Protein AF-A0ABD1HDG7-F1 (afdb_monomer_lite)

Organism: Salvia divinorum (NCBI:txid28513)

pLDDT: mean 85.74, std 11.03, range [37.94, 98.12]

Structure (mmCIF, N/CA/C/O backbone):
data_AF-A0ABD1HDG7-F1
#
_entry.id   AF-A0ABD1HDG7-F1
#
loop_
_atom_site.group_PDB
_atom_site.id
_atom_site.type_symbol
_atom_site.label_atom_id
_atom_site.label_alt_id
_atom_site.label_comp_id
_atom_site.label_asym_id
_atom_site.label_entity_id
_atom_site.label_seq_id
_atom_site.pdbx_PDB_ins_code
_atom_site.Cartn_x
_atom_site.Cartn_y
_atom_site.Cartn_z
_atom_site.occupancy
_atom_site.B_iso_or_equiv
_atom_site.auth_seq_id
_atom_site.auth_comp_id
_atom_site.auth_asym_id
_atom_site.auth_atom_id
_atom_site.pdbx_PDB_model_num
ATOM 1 N N . MET A 1 1 ? 0.124 -27.232 21.119 1.00 58.81 1 MET A N 1
ATOM 2 C CA . MET A 1 1 ? 1.259 -26.285 21.100 1.00 58.81 1 MET A CA 1
ATOM 3 C C . MET A 1 1 ? 2.085 -26.497 19.835 1.00 58.81 1 MET A C 1
ATOM 5 O O . MET A 1 1 ? 2.238 -25.552 19.075 1.00 58.81 1 MET A O 1
ATOM 9 N N . ASP A 1 2 ? 2.477 -27.737 19.533 1.00 77.75 2 ASP A N 1
ATOM 10 C CA . ASP A 1 2 ? 3.342 -28.084 18.386 1.00 77.75 2 ASP A CA 1
ATOM 11 C C . ASP A 1 2 ? 2.782 -27.715 17.000 1.00 77.75 2 ASP A C 1
ATOM 13 O O . ASP A 1 2 ? 3.528 -27.333 16.102 1.00 77.75 2 ASP A O 1
ATOM 17 N N . SER A 1 3 ? 1.458 -27.753 16.816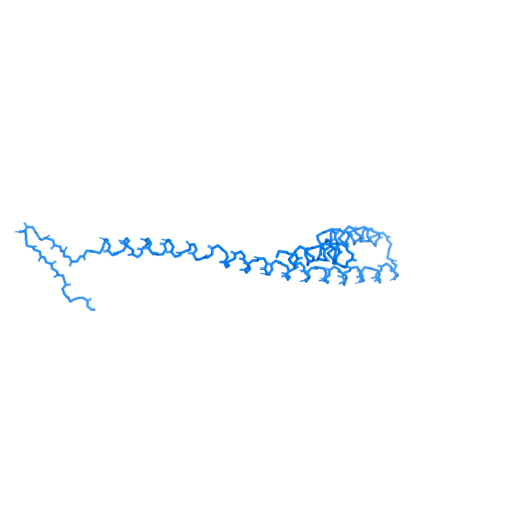 1.00 82.81 3 SER A N 1
ATOM 18 C CA . SER A 1 3 ? 0.815 -27.407 15.539 1.00 82.81 3 SER A CA 1
ATOM 19 C C . SER A 1 3 ? 0.891 -25.915 15.194 1.00 82.81 3 SER A C 1
ATOM 21 O O . SER A 1 3 ? 1.052 -25.565 14.026 1.00 82.81 3 SER A O 1
ATOM 23 N N . ILE A 1 4 ? 0.804 -25.034 16.197 1.00 90.00 4 ILE A N 1
ATOM 24 C CA . ILE A 1 4 ? 0.897 -23.577 16.005 1.00 90.00 4 ILE A CA 1
ATOM 25 C C . ILE A 1 4 ? 2.344 -23.189 15.695 1.00 90.00 4 ILE A C 1
ATOM 27 O O . ILE A 1 4 ? 2.584 -22.383 14.797 1.00 90.00 4 ILE A O 1
ATOM 31 N N . GLN A 1 5 ? 3.304 -23.802 16.389 1.00 91.81 5 GLN A N 1
ATOM 32 C CA . GLN A 1 5 ? 4.733 -23.603 16.152 1.00 91.81 5 GLN A CA 1
ATOM 33 C C . GLN A 1 5 ? 5.108 -23.990 14.711 1.00 91.81 5 GLN A C 1
ATOM 35 O O . GLN A 1 5 ? 5.602 -23.156 13.954 1.00 91.81 5 GLN A O 1
ATOM 40 N N . ALA A 1 6 ? 4.751 -25.209 14.290 1.00 92.25 6 ALA A N 1
ATOM 41 C CA . ALA A 1 6 ? 5.037 -25.709 12.946 1.00 92.25 6 ALA A CA 1
ATOM 42 C C . ALA A 1 6 ? 4.360 -24.881 11.838 1.00 92.25 6 ALA A C 1
ATOM 44 O O . ALA A 1 6 ? 4.914 -24.704 10.753 1.00 92.25 6 ALA A O 1
ATOM 45 N N . PHE A 1 7 ? 3.153 -24.362 12.087 1.00 92.06 7 PHE A N 1
ATOM 46 C CA . PHE A 1 7 ? 2.485 -23.450 11.157 1.00 92.06 7 PHE A CA 1
ATOM 47 C C . PHE A 1 7 ? 3.199 -22.097 11.061 1.00 92.06 7 PHE A C 1
ATOM 49 O O . PHE A 1 7 ? 3.386 -21.579 9.961 1.00 92.06 7 PHE A O 1
ATOM 56 N N . THR A 1 8 ? 3.631 -21.546 12.197 1.00 91.56 8 THR A N 1
ATOM 57 C CA . THR A 1 8 ? 4.323 -20.251 12.265 1.00 91.56 8 THR A CA 1
ATOM 58 C C . THR A 1 8 ? 5.639 -20.288 11.491 1.00 91.56 8 THR A C 1
ATOM 60 O O . THR A 1 8 ? 5.906 -19.389 10.696 1.00 91.56 8 THR A O 1
ATOM 63 N N . GLU A 1 9 ? 6.420 -21.357 11.649 1.00 93.25 9 GLU A N 1
ATOM 64 C CA . GLU A 1 9 ? 7.669 -21.572 10.907 1.00 93.25 9 GLU A CA 1
ATOM 65 C C . GLU A 1 9 ? 7.422 -21.636 9.393 1.00 93.25 9 GLU A C 1
ATOM 67 O O . GLU A 1 9 ? 8.074 -20.934 8.619 1.00 93.25 9 GLU A O 1
ATOM 72 N N . LYS A 1 10 ? 6.410 -22.400 8.958 1.00 91.31 10 LYS A N 1
ATOM 73 C CA . LYS A 1 10 ? 6.030 -22.486 7.538 1.00 91.31 10 LYS A CA 1
ATOM 74 C C . LYS A 1 10 ? 5.585 -21.141 6.969 1.00 91.31 10 LYS A C 1
ATOM 76 O O . LYS A 1 10 ? 5.938 -20.813 5.837 1.00 91.31 10 LYS A O 1
ATOM 81 N N . ILE A 1 11 ? 4.840 -20.350 7.741 1.00 89.38 11 ILE A N 1
ATOM 82 C CA . ILE A 1 11 ? 4.412 -19.011 7.323 1.00 89.38 11 ILE A CA 1
ATOM 83 C C . ILE A 1 11 ? 5.593 -18.053 7.192 1.00 89.38 11 ILE A C 1
ATOM 85 O O . ILE A 1 11 ? 5.606 -17.251 6.264 1.00 89.38 11 ILE A O 1
ATOM 89 N N . GLN A 1 12 ? 6.587 -18.121 8.080 1.00 88.06 12 GLN A N 1
ATOM 90 C CA . GLN A 1 12 ? 7.766 -17.257 7.996 1.00 88.06 12 GLN A CA 1
ATOM 91 C C . GLN A 1 12 ? 8.587 -17.546 6.737 1.00 88.06 12 GLN A C 1
ATOM 93 O O . GLN A 1 12 ? 8.984 -16.610 6.037 1.00 88.06 12 GLN A O 1
ATOM 98 N N . VAL A 1 13 ? 8.777 -18.827 6.412 1.00 89.06 13 VAL A N 1
ATOM 99 C CA . VAL A 1 13 ? 9.437 -19.252 5.169 1.00 89.06 13 VAL A CA 1
ATOM 100 C C . VAL A 1 13 ? 8.638 -18.768 3.961 1.00 89.06 13 VAL A C 1
ATOM 102 O O . VAL A 1 13 ? 9.172 -18.049 3.121 1.00 89.06 13 VAL A O 1
ATOM 105 N N . TRP A 1 14 ? 7.331 -19.037 3.922 1.00 88.69 14 TRP A N 1
ATOM 106 C CA . TRP A 1 14 ? 6.466 -18.613 2.819 1.00 88.69 14 TRP A CA 1
ATOM 107 C C . TRP A 1 14 ? 6.423 -17.087 2.637 1.00 88.69 14 TRP A C 1
ATOM 109 O O . TRP A 1 14 ? 6.483 -16.581 1.516 1.00 88.69 14 TRP A O 1
ATOM 119 N N . ASN A 1 15 ? 6.383 -16.329 3.734 1.00 86.31 15 ASN A N 1
ATOM 120 C CA . ASN A 1 15 ? 6.425 -14.871 3.695 1.00 86.31 15 ASN A CA 1
ATOM 121 C C . ASN A 1 15 ? 7.750 -14.349 3.121 1.00 86.31 15 ASN A C 1
ATOM 123 O O . ASN A 1 15 ? 7.775 -13.282 2.518 1.00 86.31 15 ASN A O 1
ATOM 127 N N . THR A 1 16 ? 8.844 -15.089 3.282 1.00 82.88 16 THR A N 1
ATOM 128 C CA . THR A 1 16 ? 10.162 -14.690 2.775 1.00 82.88 16 THR A CA 1
ATOM 129 C C . THR A 1 16 ? 10.360 -15.117 1.320 1.00 82.88 16 THR A C 1
ATOM 131 O O . THR A 1 16 ? 10.834 -14.323 0.511 1.00 82.88 16 THR A O 1
ATOM 134 N N . GLU A 1 17 ? 9.968 -16.344 0.978 1.00 80.62 17 GLU A N 1
ATOM 135 C CA . GLU A 1 17 ? 10.218 -16.955 -0.333 1.00 80.62 17 GLU A CA 1
ATOM 136 C C . GLU A 1 17 ? 9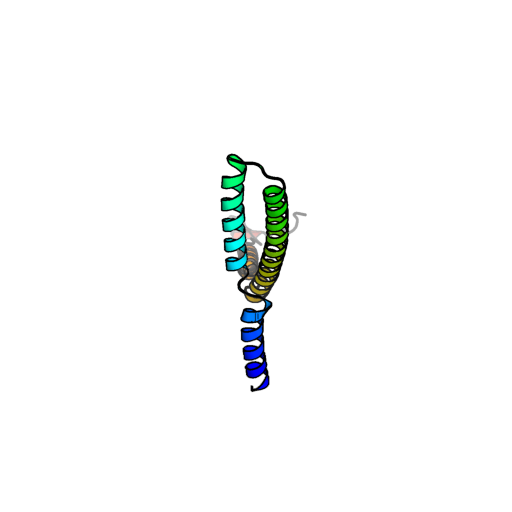.164 -16.604 -1.386 1.00 80.62 17 GLU A C 1
ATOM 138 O O . GLU A 1 17 ? 9.489 -16.490 -2.566 1.00 80.62 17 GLU A O 1
ATOM 143 N N . VAL A 1 18 ? 7.903 -16.434 -0.977 1.00 77.31 18 VAL A N 1
ATOM 144 C CA . VAL A 1 18 ? 6.773 -16.281 -1.905 1.00 77.31 18 VAL A CA 1
ATOM 145 C C . VAL A 1 18 ? 6.171 -14.887 -1.828 1.00 77.31 18 VAL A C 1
ATOM 147 O O . VAL A 1 18 ? 5.984 -14.234 -2.855 1.00 77.31 18 VAL A O 1
ATOM 150 N N . PHE A 1 19 ? 5.843 -14.423 -0.622 1.00 75.81 19 PHE A N 1
ATOM 151 C CA . PHE A 1 19 ? 5.089 -13.178 -0.469 1.00 75.81 19 PHE A CA 1
ATOM 152 C C . PHE A 1 19 ? 5.990 -11.937 -0.526 1.00 75.81 19 PHE A C 1
ATOM 154 O O . PHE A 1 19 ? 5.700 -10.973 -1.237 1.00 75.81 19 PHE A O 1
ATOM 161 N N . GLY A 1 20 ? 7.115 -11.981 0.185 1.00 83.62 20 GLY A N 1
ATOM 162 C CA . GLY A 1 20 ? 8.045 -10.874 0.333 1.00 83.62 20 GLY A CA 1
ATOM 163 C C . GLY A 1 20 ? 7.442 -9.664 1.056 1.00 83.62 20 GLY A C 1
ATOM 164 O O . GLY A 1 20 ? 6.282 -9.622 1.462 1.00 83.62 20 GLY A O 1
ATOM 165 N N . ASN A 1 21 ? 8.253 -8.618 1.216 1.00 88.19 21 ASN A N 1
ATOM 166 C CA . ASN A 1 21 ? 7.790 -7.367 1.808 1.00 88.19 21 ASN A CA 1
ATOM 167 C C . ASN A 1 21 ? 7.188 -6.447 0.728 1.00 88.19 21 ASN A C 1
ATOM 169 O O . ASN A 1 21 ? 7.920 -5.854 -0.074 1.00 88.19 21 ASN A O 1
ATOM 173 N N . ILE A 1 22 ? 5.859 -6.293 0.758 1.00 91.25 22 ILE A N 1
ATOM 174 C CA . ILE A 1 22 ? 5.076 -5.440 -0.156 1.00 91.25 22 ILE A CA 1
ATOM 175 C C . ILE A 1 22 ? 5.622 -4.003 -0.193 1.00 91.25 22 ILE A C 1
ATOM 177 O O . ILE A 1 22 ? 5.787 -3.427 -1.268 1.00 91.25 22 ILE A O 1
ATOM 181 N N . PHE A 1 23 ? 5.976 -3.423 0.958 1.00 91.44 23 PHE A N 1
ATOM 182 C CA . PHE A 1 23 ? 6.483 -2.049 1.032 1.00 91.44 23 PHE A CA 1
ATOM 183 C C . PHE A 1 23 ? 7.855 -1.902 0.363 1.00 91.44 23 PHE A C 1
ATOM 185 O O . PHE A 1 23 ? 8.103 -0.921 -0.344 1.00 91.44 23 PHE A O 1
ATOM 192 N N . HIS A 1 24 ? 8.743 -2.886 0.532 1.00 92.44 24 HIS A N 1
ATOM 193 C CA . HIS A 1 24 ? 10.027 -2.914 -0.171 1.00 92.44 24 HIS A CA 1
ATOM 194 C C . HIS A 1 24 ? 9.845 -3.111 -1.679 1.00 92.44 24 HIS A C 1
ATOM 196 O O . HIS A 1 24 ? 10.519 -2.440 -2.464 1.00 92.44 24 HIS A O 1
ATOM 202 N N . GLN A 1 25 ? 8.917 -3.978 -2.094 1.00 92.81 25 GLN A N 1
ATOM 203 C CA . GLN A 1 25 ? 8.589 -4.181 -3.503 1.00 92.81 25 GLN A CA 1
ATOM 204 C C . GLN A 1 25 ? 8.054 -2.893 -4.143 1.00 92.81 25 GLN A C 1
ATOM 206 O O . GLN A 1 25 ? 8.570 -2.479 -5.183 1.00 92.81 25 GLN A O 1
ATOM 211 N N . LYS A 1 26 ? 7.113 -2.208 -3.479 1.00 95.69 26 LYS A N 1
ATOM 212 C CA . LYS A 1 26 ? 6.584 -0.904 -3.903 1.00 95.69 26 LYS A CA 1
ATOM 213 C C . LYS A 1 26 ? 7.696 0.126 -4.056 1.00 95.69 26 LYS A C 1
ATOM 215 O O . LYS A 1 26 ? 7.823 0.749 -5.107 1.00 95.69 26 LYS A O 1
ATOM 220 N N . LYS A 1 27 ? 8.547 0.273 -3.034 1.00 96.44 27 LYS A N 1
ATOM 221 C CA . LYS A 1 27 ? 9.672 1.221 -3.058 1.00 96.44 27 LYS A CA 1
ATOM 222 C C . LYS A 1 27 ? 10.612 0.946 -4.232 1.00 96.44 27 LYS A C 1
ATOM 224 O O . LYS A 1 27 ? 11.014 1.875 -4.923 1.00 96.44 27 LYS A O 1
ATOM 229 N N . ARG A 1 28 ? 10.935 -0.324 -4.492 1.00 96.12 28 ARG A N 1
ATOM 230 C CA . ARG A 1 28 ? 11.794 -0.725 -5.615 1.00 96.12 28 ARG A CA 1
ATOM 231 C C . ARG A 1 28 ? 11.170 -0.383 -6.970 1.00 96.12 28 ARG A C 1
ATOM 233 O O . ARG A 1 28 ? 11.880 0.124 -7.836 1.00 96.12 28 ARG A O 1
ATOM 240 N N . LEU A 1 29 ? 9.878 -0.658 -7.156 1.00 97.00 29 LEU A N 1
ATOM 241 C CA . LEU A 1 29 ? 9.160 -0.346 -8.397 1.00 97.00 29 LEU A CA 1
ATOM 242 C C . LEU A 1 29 ? 9.088 1.163 -8.637 1.00 97.00 29 LEU A C 1
ATOM 244 O O . LEU A 1 29 ? 9.449 1.613 -9.721 1.00 97.00 29 LEU A O 1
ATOM 248 N N . LEU A 1 30 ? 8.742 1.948 -7.612 1.00 97.50 30 LEU A N 1
ATOM 249 C CA . LEU A 1 30 ? 8.725 3.411 -7.692 1.00 97.50 30 LEU A CA 1
ATOM 250 C C . LEU A 1 30 ? 10.103 3.983 -8.043 1.00 97.50 30 LEU A C 1
ATOM 252 O O . LEU A 1 30 ? 10.201 4.827 -8.930 1.00 97.50 30 LEU A O 1
ATOM 256 N N . SER A 1 31 ? 11.178 3.495 -7.414 1.00 97.56 31 SER A N 1
ATOM 257 C CA . SER A 1 31 ? 12.540 3.935 -7.743 1.00 97.56 31 SER A CA 1
ATOM 258 C C . SER A 1 31 ? 12.936 3.594 -9.183 1.00 97.56 31 SER A C 1
ATOM 260 O O . SER A 1 31 ? 13.545 4.423 -9.859 1.00 97.56 31 SER A O 1
ATOM 262 N N . ARG A 1 32 ? 12.587 2.394 -9.673 1.00 97.12 32 ARG A N 1
ATOM 263 C CA . ARG A 1 32 ? 12.849 1.992 -11.068 1.00 97.12 32 ARG A CA 1
ATOM 264 C C . ARG A 1 32 ? 12.063 2.853 -12.050 1.00 97.12 32 ARG A C 1
ATOM 266 O O . ARG A 1 32 ? 12.647 3.322 -13.022 1.00 97.12 32 ARG A O 1
ATOM 273 N N . LEU A 1 33 ? 10.781 3.091 -11.778 1.00 96.69 33 LEU A N 1
ATOM 274 C CA . LEU A 1 33 ? 9.926 3.930 -12.612 1.00 96.69 33 LEU A CA 1
ATOM 275 C C . LEU A 1 33 ? 10.444 5.372 -12.653 1.00 96.69 33 LEU A C 1
ATOM 277 O O . LEU A 1 33 ? 10.598 5.929 -13.732 1.00 96.69 33 LEU A O 1
ATOM 281 N N . ALA A 1 34 ? 10.813 5.945 -11.505 1.00 96.12 34 ALA A N 1
ATOM 282 C CA . ALA A 1 34 ? 11.391 7.286 -11.432 1.00 96.12 34 ALA A CA 1
ATOM 283 C C . ALA A 1 34 ? 12.707 7.402 -12.219 1.00 96.12 34 ALA A C 1
ATOM 285 O O . ALA A 1 34 ? 12.924 8.386 -12.922 1.00 96.12 34 ALA A O 1
ATOM 286 N N . GLY A 1 35 ? 13.586 6.398 -12.129 1.00 94.69 35 GLY A N 1
ATOM 287 C CA . GLY A 1 35 ? 14.813 6.352 -12.927 1.00 94.69 35 GLY A CA 1
ATOM 288 C C . GLY A 1 35 ? 14.536 6.257 -14.428 1.00 94.69 35 GLY A C 1
ATOM 289 O O . GLY A 1 35 ? 15.188 6.932 -15.218 1.00 94.69 35 GLY A O 1
ATOM 290 N N . LEU A 1 36 ? 13.542 5.458 -14.821 1.00 94.06 36 LEU A N 1
ATOM 291 C CA . LEU A 1 36 ? 13.153 5.287 -16.217 1.00 94.06 36 LEU A CA 1
ATOM 292 C C . LEU A 1 36 ? 12.537 6.560 -16.805 1.00 94.06 36 LEU A C 1
ATOM 294 O O . LEU A 1 36 ? 12.913 6.950 -17.908 1.00 94.06 36 LEU A O 1
ATOM 298 N N . LEU A 1 37 ? 11.649 7.230 -16.065 1.00 92.00 37 LEU A N 1
ATOM 299 C CA . LEU A 1 37 ? 11.039 8.493 -16.490 1.00 92.00 37 LEU A CA 1
ATOM 300 C C . LEU A 1 37 ? 12.101 9.568 -16.747 1.00 92.00 37 LEU A C 1
ATOM 302 O O . LEU A 1 37 ? 12.070 10.205 -17.794 1.00 92.00 37 LEU A O 1
ATOM 306 N N . LYS A 1 38 ? 13.118 9.670 -15.878 1.00 92.69 38 LYS A N 1
ATOM 307 C CA . LYS A 1 38 ? 14.267 10.562 -16.109 1.00 92.69 38 LYS A CA 1
ATOM 308 C C . LYS A 1 38 ? 14.998 10.257 -17.415 1.00 92.69 38 LYS A C 1
ATOM 310 O O . LYS A 1 38 ? 15.463 11.173 -18.070 1.00 92.69 38 LYS A O 1
ATOM 315 N N . ILE A 1 39 ? 15.133 8.988 -17.804 1.00 90.62 39 ILE A N 1
ATOM 316 C CA . ILE A 1 39 ? 15.787 8.620 -19.072 1.00 90.62 39 ILE A CA 1
ATOM 317 C C . ILE A 1 39 ? 14.890 8.983 -20.264 1.00 90.62 39 ILE A C 1
ATOM 319 O O . ILE A 1 39 ? 15.389 9.505 -21.263 1.00 90.62 39 ILE A O 1
ATOM 323 N N . LEU A 1 40 ? 13.582 8.728 -20.155 1.00 89.62 40 LEU A N 1
ATOM 324 C CA . LEU A 1 40 ? 12.603 9.040 -21.199 1.00 89.62 40 LEU A CA 1
ATOM 325 C C . LEU A 1 40 ? 12.525 10.539 -21.513 1.00 89.62 40 LEU A C 1
ATOM 327 O O . LEU A 1 40 ? 12.346 10.882 -22.679 1.00 89.62 40 LEU A O 1
ATOM 331 N N . GLU A 1 41 ? 12.715 11.410 -20.517 1.00 85.56 41 GLU A N 1
ATOM 332 C CA . GLU A 1 41 ? 12.766 12.871 -20.699 1.00 85.56 41 GL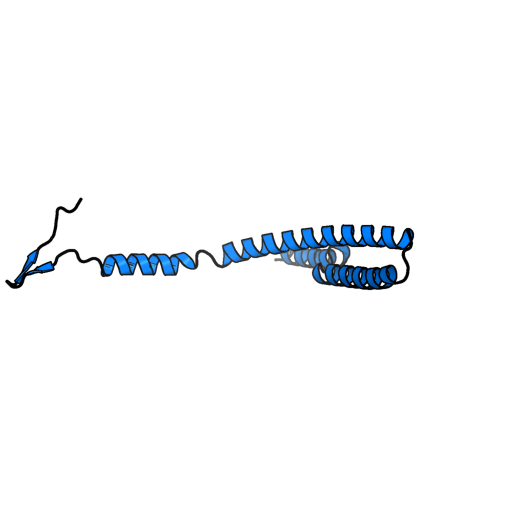U A CA 1
ATOM 333 C C . GLU A 1 41 ? 13.861 13.312 -21.685 1.00 85.56 41 GLU A C 1
ATOM 335 O O . GLU A 1 41 ? 13.670 14.271 -22.429 1.00 85.56 41 GLU A O 1
ATOM 340 N N . PHE A 1 42 ? 14.989 12.595 -21.741 1.00 83.75 42 PHE A N 1
ATOM 341 C CA . PHE A 1 42 ? 16.091 12.912 -22.657 1.00 83.75 42 PHE A CA 1
ATOM 342 C C . PHE A 1 42 ? 16.061 12.084 -23.943 1.00 83.75 42 PHE A C 1
ATOM 344 O O . PHE A 1 42 ? 16.513 12.556 -24.988 1.00 83.75 42 PHE A O 1
ATOM 351 N N . ARG A 1 43 ? 15.592 10.829 -23.882 1.00 78.62 43 ARG A N 1
ATOM 352 C CA . ARG A 1 43 ? 15.518 9.914 -25.032 1.00 78.62 43 ARG A CA 1
ATOM 353 C C . ARG A 1 43 ? 14.316 8.977 -24.928 1.00 78.62 43 ARG A C 1
ATOM 355 O O . ARG A 1 43 ? 14.327 8.008 -24.169 1.00 78.62 43 ARG A O 1
ATOM 362 N N . GLY A 1 44 ? 13.329 9.196 -25.792 1.00 77.00 44 GLY A N 1
ATOM 363 C CA . GLY A 1 44 ? 12.243 8.246 -26.017 1.00 77.00 44 GLY A CA 1
ATOM 364 C C . GLY A 1 44 ? 12.716 7.030 -26.819 1.00 77.00 44 GLY A C 1
ATOM 365 O O . GLY A 1 44 ? 13.310 7.166 -27.885 1.00 77.00 44 GLY A O 1
ATOM 366 N N . SER A 1 45 ? 12.439 5.823 -26.323 1.00 87.38 45 SER A N 1
ATOM 367 C CA . SER A 1 45 ? 12.627 4.574 -27.070 1.00 87.38 45 SER A CA 1
ATOM 368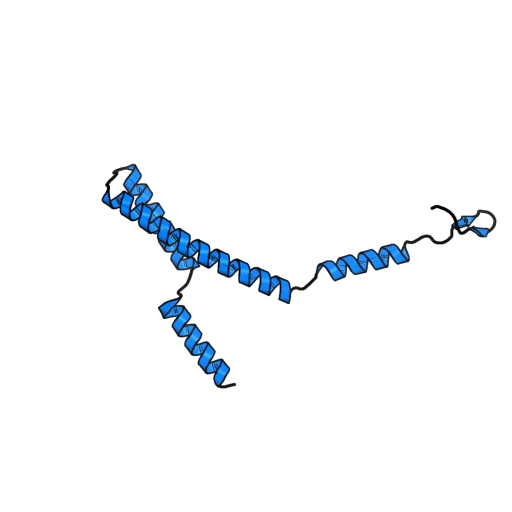 C C . SER A 1 45 ? 11.411 3.683 -26.873 1.00 87.38 45 SER A C 1
ATOM 370 O O . SER A 1 45 ? 10.918 3.552 -25.754 1.00 87.38 45 SER A O 1
ATOM 372 N N . HIS A 1 46 ? 10.961 3.015 -27.937 1.00 88.94 46 HIS A N 1
ATOM 373 C CA . HIS A 1 46 ? 9.822 2.099 -27.867 1.00 88.94 46 HIS A CA 1
ATOM 374 C C . HIS A 1 46 ? 10.015 1.008 -26.798 1.00 88.94 46 HIS A C 1
ATOM 376 O O . HIS A 1 46 ? 9.091 0.691 -26.054 1.00 88.94 46 HIS A O 1
ATOM 382 N N . ARG A 1 47 ? 11.251 0.514 -26.631 1.00 90.56 47 ARG A N 1
ATOM 383 C CA . ARG A 1 47 ? 11.595 -0.455 -25.579 1.00 90.56 47 ARG A CA 1
ATOM 384 C C . ARG A 1 47 ? 11.453 0.129 -24.170 1.00 90.56 47 ARG A C 1
ATOM 386 O O . ARG A 1 47 ? 11.043 -0.578 -23.257 1.00 90.56 47 ARG A O 1
ATOM 393 N N . LEU A 1 48 ? 11.802 1.403 -23.986 1.00 90.88 48 LEU A N 1
ATOM 394 C CA . LEU A 1 48 ? 11.676 2.084 -22.694 1.00 90.88 48 LEU A CA 1
ATOM 395 C C . LEU A 1 48 ? 10.209 2.359 -22.347 1.00 90.88 48 LEU A C 1
ATOM 397 O O . LEU A 1 48 ? 9.832 2.178 -21.198 1.00 90.88 48 LEU A O 1
ATOM 401 N N . LEU A 1 49 ? 9.380 2.710 -23.334 1.00 92.38 49 LEU A N 1
ATOM 402 C CA . LEU A 1 49 ? 7.933 2.868 -23.150 1.00 92.38 49 LEU A CA 1
ATOM 403 C C . LEU A 1 49 ? 7.250 1.535 -22.806 1.00 92.38 49 LEU A C 1
ATOM 405 O O . LEU A 1 49 ? 6.392 1.483 -21.928 1.00 92.38 49 LEU A O 1
ATOM 409 N N . ALA A 1 50 ? 7.659 0.437 -23.449 1.00 94.75 50 ALA A N 1
ATOM 410 C CA . ALA A 1 50 ? 7.165 -0.897 -23.106 1.00 94.75 50 ALA A CA 1
ATOM 411 C C . ALA A 1 50 ? 7.518 -1.280 -21.656 1.00 94.75 50 ALA A C 1
ATOM 413 O O . ALA A 1 50 ? 6.661 -1.773 -20.922 1.00 94.75 50 ALA A O 1
ATOM 414 N N . LEU A 1 51 ? 8.753 -0.989 -21.231 1.00 95.00 51 LEU A N 1
ATOM 415 C CA . LEU A 1 51 ? 9.208 -1.217 -19.859 1.00 95.00 51 LEU A CA 1
ATOM 416 C C . LEU A 1 51 ? 8.494 -0.307 -18.846 1.00 95.00 51 LEU A C 1
ATOM 418 O O . LEU A 1 51 ? 8.190 -0.741 -17.740 1.00 95.00 51 LEU A O 1
ATOM 422 N N . GLU A 1 52 ? 8.189 0.942 -19.204 1.00 95.19 52 GLU A N 1
ATOM 423 C CA . GLU A 1 52 ? 7.374 1.834 -18.372 1.00 95.19 52 GLU A CA 1
ATOM 424 C C . GLU A 1 52 ? 5.986 1.234 -18.118 1.00 95.19 52 GLU A C 1
ATOM 426 O O . GLU A 1 52 ? 5.533 1.170 -16.974 1.00 95.19 52 GLU A O 1
ATOM 431 N N . ALA A 1 53 ? 5.323 0.765 -19.179 1.00 95.62 53 ALA A N 1
ATOM 432 C CA . ALA A 1 53 ? 4.006 0.148 -19.084 1.00 95.62 53 ALA A CA 1
ATOM 433 C C . ALA A 1 53 ? 4.032 -1.132 -18.234 1.00 95.62 53 ALA A C 1
ATOM 435 O O . ALA A 1 53 ? 3.107 -1.377 -17.465 1.00 95.62 53 ALA A O 1
ATOM 436 N N . GLU A 1 54 ? 5.094 -1.933 -18.342 1.00 97.31 54 GLU A N 1
ATOM 437 C CA . GLU A 1 54 ? 5.313 -3.106 -17.491 1.00 97.31 54 GLU A CA 1
ATOM 438 C C . GLU A 1 54 ? 5.466 -2.724 -16.015 1.00 97.31 54 GLU A C 1
ATOM 440 O O . GLU A 1 54 ? 4.722 -3.226 -15.176 1.00 97.31 54 GLU A O 1
ATOM 445 N N . LEU A 1 55 ? 6.345 -1.769 -15.700 1.00 97.31 55 LEU A N 1
ATOM 446 C CA . LEU A 1 55 ? 6.563 -1.320 -14.323 1.00 97.31 55 LEU A CA 1
ATOM 447 C C . LEU A 1 55 ? 5.307 -0.706 -13.693 1.00 97.31 55 LEU A C 1
ATOM 449 O O . LEU A 1 55 ? 5.095 -0.873 -12.493 1.00 97.31 55 LEU A O 1
ATOM 453 N N . LYS A 1 56 ? 4.478 -0.006 -14.479 1.00 97.50 56 LYS A N 1
ATOM 454 C CA . LYS A 1 56 ? 3.184 0.516 -14.013 1.00 97.50 56 LYS A CA 1
ATOM 455 C C . LYS A 1 56 ? 2.211 -0.612 -13.675 1.00 97.50 56 LYS A C 1
ATOM 457 O O . LYS A 1 56 ? 1.653 -0.597 -12.585 1.00 97.50 56 LYS A O 1
ATOM 462 N N . ARG A 1 57 ? 2.079 -1.625 -14.542 1.00 98.12 57 ARG A N 1
ATOM 463 C CA . ARG A 1 57 ? 1.240 -2.804 -14.255 1.00 98.12 57 ARG A CA 1
ATOM 464 C C . ARG A 1 57 ? 1.692 -3.531 -12.990 1.00 98.12 57 ARG A C 1
ATOM 466 O O . ARG A 1 57 ? 0.866 -3.869 -12.147 1.00 98.12 57 ARG A O 1
ATOM 473 N N . ASP A 1 58 ? 2.997 -3.737 -12.833 1.00 96.75 58 ASP A N 1
ATOM 474 C CA . ASP A 1 58 ? 3.552 -4.369 -11.633 1.00 96.75 58 ASP A CA 1
ATOM 475 C C . ASP A 1 58 ? 3.271 -3.543 -10.373 1.00 96.75 58 ASP A C 1
ATOM 477 O O . ASP A 1 58 ? 2.973 -4.095 -9.311 1.00 96.75 58 ASP A O 1
ATOM 481 N N . LEU A 1 59 ? 3.363 -2.214 -10.479 1.00 97.44 59 LEU A N 1
ATOM 482 C CA . LEU A 1 59 ? 3.064 -1.307 -9.378 1.00 97.44 59 LEU A CA 1
ATOM 483 C C . LEU A 1 59 ? 1.586 -1.373 -8.984 1.00 97.44 59 LEU A C 1
ATOM 485 O O . LEU A 1 59 ? 1.308 -1.465 -7.791 1.00 97.44 59 LEU A O 1
ATOM 489 N N . ASP A 1 60 ? 0.665 -1.400 -9.947 1.00 97.94 60 ASP A N 1
ATOM 490 C CA . ASP A 1 60 ? -0.776 -1.511 -9.685 1.00 97.94 60 ASP A CA 1
ATOM 491 C C . ASP A 1 60 ? -1.115 -2.800 -8.924 1.00 97.94 60 ASP A C 1
ATOM 493 O O . ASP A 1 60 ? -1.858 -2.773 -7.941 1.00 97.94 60 ASP A O 1
ATOM 497 N N . ILE A 1 61 ? -0.497 -3.926 -9.299 1.00 96.06 61 ILE A N 1
ATOM 498 C CA . ILE A 1 61 ? -0.658 -5.203 -8.585 1.00 96.06 61 ILE A CA 1
ATOM 499 C C . ILE A 1 61 ? -0.197 -5.073 -7.127 1.00 96.06 61 ILE A C 1
ATOM 501 O O . ILE A 1 61 ? -0.859 -5.564 -6.209 1.00 96.06 61 ILE A O 1
ATOM 505 N N . VAL A 1 62 ? 0.945 -4.425 -6.892 1.00 95.62 62 VAL A N 1
ATOM 506 C CA . VAL A 1 62 ? 1.493 -4.234 -5.541 1.00 95.62 62 VAL A CA 1
ATOM 507 C C . VAL A 1 62 ? 0.629 -3.282 -4.715 1.00 95.62 62 VAL A C 1
ATOM 509 O O . VAL A 1 62 ? 0.407 -3.549 -3.534 1.00 95.62 62 VAL A O 1
ATOM 512 N N . LEU A 1 63 ? 0.106 -2.216 -5.322 1.00 96.56 63 LEU A N 1
ATOM 513 C CA . LEU A 1 63 ? -0.803 -1.277 -4.667 1.00 96.56 63 LEU A CA 1
ATOM 514 C C . LEU A 1 63 ? -2.115 -1.953 -4.267 1.00 96.56 63 LEU A C 1
ATOM 516 O O . LEU A 1 63 ? -2.554 -1.782 -3.135 1.00 96.56 63 LEU A O 1
ATOM 520 N N . HIS A 1 64 ? -2.688 -2.793 -5.130 1.00 96.62 64 HIS A N 1
ATOM 521 C CA . HIS A 1 64 ? -3.904 -3.540 -4.802 1.00 96.62 64 HIS A CA 1
ATOM 522 C C . HIS A 1 64 ? -3.698 -4.527 -3.636 1.00 96.62 64 HIS A C 1
ATOM 524 O O . HIS A 1 64 ? -4.559 -4.696 -2.766 1.00 96.62 64 HIS A O 1
ATOM 530 N N . ARG A 1 65 ? -2.519 -5.158 -3.563 1.00 93.62 65 ARG A N 1
ATOM 531 C CA . ARG A 1 65 ? -2.140 -6.007 -2.420 1.00 93.62 65 ARG A CA 1
ATOM 532 C C . ARG A 1 65 ? -1.978 -5.197 -1.135 1.00 93.62 65 ARG A C 1
ATOM 534 O O . ARG A 1 65 ? -2.422 -5.642 -0.079 1.00 93.62 65 ARG A O 1
ATOM 541 N N . GLU A 1 66 ? -1.347 -4.026 -1.211 1.00 94.62 66 GLU A N 1
ATOM 542 C CA . GLU A 1 66 ? -1.203 -3.115 -0.071 1.00 94.62 66 GLU A CA 1
ATOM 543 C C . GLU A 1 66 ? -2.567 -2.615 0.424 1.00 94.62 66 GLU A C 1
ATOM 545 O O . GLU A 1 66 ? -2.818 -2.620 1.627 1.00 94.62 66 GLU A O 1
ATOM 550 N N . GLU A 1 67 ? -3.466 -2.245 -0.486 1.00 95.38 67 GLU A N 1
ATOM 551 C CA . GLU A 1 67 ? -4.843 -1.860 -0.174 1.00 95.38 67 GLU A CA 1
ATOM 552 C C . GLU A 1 67 ? -5.578 -2.983 0.565 1.00 95.38 67 GLU A C 1
ATOM 554 O O . GLU A 1 67 ? -6.129 -2.759 1.642 1.00 95.38 67 GLU A O 1
ATOM 559 N N . SER A 1 68 ? -5.510 -4.210 0.044 1.00 94.31 68 SER A N 1
ATOM 560 C CA . SER A 1 68 ? -6.108 -5.384 0.689 1.00 94.31 68 SER A CA 1
ATOM 561 C C . SER A 1 68 ? -5.530 -5.626 2.087 1.00 94.31 68 SER A C 1
ATOM 563 O O . SER A 1 68 ? -6.263 -5.951 3.021 1.00 94.31 68 SER A O 1
ATOM 565 N N . LEU A 1 69 ? -4.218 -5.446 2.266 1.00 91.69 69 LEU A N 1
ATOM 566 C CA . LEU A 1 69 ? -3.567 -5.551 3.572 1.00 91.69 69 LEU A CA 1
ATOM 567 C C . LEU A 1 69 ? -4.109 -4.504 4.550 1.00 91.69 69 LEU A C 1
ATOM 569 O O . LEU A 1 69 ? -4.457 -4.846 5.683 1.00 91.69 69 LEU A O 1
ATOM 573 N N . TRP A 1 70 ? -4.207 -3.243 4.126 1.00 92.81 70 TRP A N 1
ATOM 574 C CA . TRP A 1 70 ? -4.733 -2.172 4.972 1.00 92.81 70 TRP A CA 1
ATOM 575 C C . TRP A 1 70 ? -6.210 -2.348 5.284 1.00 92.81 70 TRP A C 1
ATOM 577 O O . TRP A 1 70 ? -6.619 -2.086 6.414 1.00 92.81 70 TRP A O 1
ATOM 587 N N . HIS A 1 71 ? -6.992 -2.852 4.334 1.00 92.81 71 HIS A N 1
ATOM 588 C CA . HIS A 1 71 ? -8.393 -3.172 4.549 1.00 92.81 71 HIS A CA 1
ATOM 589 C C . HIS A 1 71 ? -8.554 -4.190 5.683 1.00 92.81 71 HIS A C 1
ATOM 591 O O . HIS A 1 71 ? -9.207 -3.893 6.684 1.00 92.81 71 HIS A O 1
ATOM 597 N N . HIS A 1 72 ? -7.872 -5.337 5.600 1.00 89.12 72 HIS A N 1
ATOM 598 C CA . HIS A 1 72 ? -7.906 -6.350 6.658 1.00 89.12 72 HIS A CA 1
ATOM 599 C C . HIS A 1 72 ? -7.393 -5.818 7.997 1.00 89.12 72 HIS A C 1
ATOM 601 O O . HIS A 1 72 ? -8.005 -6.068 9.035 1.00 89.12 72 HIS A O 1
ATOM 607 N N . LYS A 1 73 ? -6.294 -5.055 7.985 1.00 87.88 73 LYS A N 1
ATOM 608 C CA . LYS A 1 73 ? -5.735 -4.477 9.208 1.00 87.88 73 LYS A CA 1
ATOM 609 C C . LYS A 1 73 ? -6.718 -3.517 9.873 1.00 87.88 73 LYS A C 1
ATOM 611 O O . LYS A 1 73 ? -6.955 -3.638 11.065 1.00 87.88 73 LYS A O 1
ATOM 616 N N . SER A 1 74 ? -7.352 -2.639 9.099 1.00 85.75 74 SER A N 1
ATOM 617 C CA . SER A 1 74 ? -8.351 -1.698 9.614 1.00 85.75 74 SER A CA 1
ATOM 618 C C . SER A 1 74 ? -9.576 -2.402 10.201 1.00 85.75 74 SER A C 1
ATOM 620 O O . SER A 1 74 ? -10.066 -1.988 11.248 1.00 85.75 74 SER A O 1
ATOM 622 N N . GLN A 1 75 ? -10.037 -3.495 9.584 1.00 86.56 75 GLN A N 1
ATOM 623 C CA . GLN A 1 75 ? -11.120 -4.308 10.135 1.00 86.56 75 GLN A CA 1
ATOM 624 C C . GLN A 1 75 ? -10.705 -4.999 11.437 1.00 86.56 75 GLN A C 1
ATOM 626 O O . GLN A 1 75 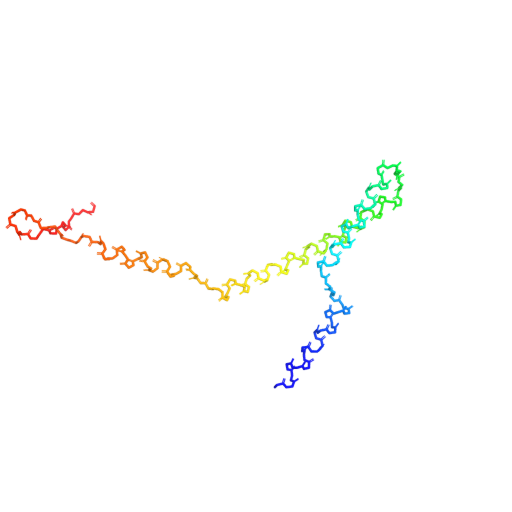? -11.456 -4.971 12.408 1.00 86.56 75 GLN A O 1
ATOM 631 N N . SER A 1 76 ? -9.512 -5.595 11.480 1.00 86.62 76 SER A N 1
ATOM 632 C CA . SER A 1 76 ? -8.982 -6.228 12.691 1.00 86.62 76 SER A CA 1
ATOM 633 C C . SER A 1 76 ? -8.837 -5.216 13.825 1.00 86.62 76 SER A C 1
ATOM 635 O O . SER A 1 76 ? -9.277 -5.472 14.945 1.00 86.62 76 SER A O 1
ATOM 637 N N . ASP A 1 77 ? -8.271 -4.048 13.522 1.00 81.25 77 ASP A N 1
ATOM 638 C CA . ASP A 1 77 ? -8.127 -2.947 14.468 1.00 81.25 77 ASP A CA 1
ATOM 639 C C . ASP A 1 77 ? -9.509 -2.480 14.947 1.00 81.25 77 ASP A C 1
ATOM 641 O O . ASP A 1 77 ? -9.712 -2.304 16.143 1.00 81.25 77 ASP A O 1
ATOM 645 N N . TRP A 1 78 ? -10.496 -2.346 14.055 1.00 78.19 78 TRP A N 1
ATOM 646 C CA . TRP A 1 78 ? -11.872 -1.995 14.419 1.00 78.19 78 TRP A CA 1
ATOM 647 C C . TRP A 1 78 ? -12.507 -3.009 15.378 1.00 78.19 78 TRP A C 1
ATOM 649 O O . TRP A 1 78 ? -13.063 -2.623 16.407 1.00 78.19 78 TRP A O 1
ATOM 659 N N . ILE A 1 79 ? -12.387 -4.306 15.082 1.00 77.69 79 ILE A N 1
ATOM 660 C CA . ILE A 1 79 ? -12.899 -5.387 15.936 1.00 77.69 79 ILE A CA 1
ATOM 661 C C . ILE A 1 79 ? -12.218 -5.357 17.310 1.00 77.69 79 ILE A C 1
ATOM 663 O O . ILE A 1 79 ? -12.890 -5.489 18.332 1.00 77.69 79 ILE A O 1
ATOM 667 N N . GLN A 1 80 ? -10.898 -5.154 17.349 1.00 73.56 80 GLN A N 1
ATOM 668 C CA . GLN A 1 80 ? -10.121 -5.151 18.588 1.00 73.56 80 GLN A CA 1
ATOM 669 C C . GLN A 1 80 ? -10.355 -3.893 19.435 1.00 73.56 80 GLN A C 1
ATOM 671 O O . GLN A 1 80 ? -10.398 -3.964 20.664 1.00 73.56 80 GLN A O 1
ATOM 676 N N . LEU A 1 81 ? -10.478 -2.731 18.796 1.00 68.62 81 LEU A N 1
ATOM 677 C CA . LEU A 1 81 ? -10.669 -1.448 19.471 1.00 68.62 81 LEU A CA 1
ATOM 678 C C . LEU A 1 81 ? -12.125 -1.249 19.910 1.00 68.62 81 LEU A C 1
ATOM 680 O O . LEU A 1 81 ? -12.363 -0.468 20.836 1.00 68.62 81 LEU A O 1
ATOM 684 N N . GLY A 1 82 ? -13.066 -1.976 19.301 1.00 69.38 82 GLY A N 1
ATOM 685 C CA . GLY A 1 82 ? -14.486 -1.944 19.622 1.00 69.38 82 GLY A CA 1
ATOM 686 C C . GLY A 1 82 ? -15.112 -0.556 19.465 1.00 69.38 82 GLY A C 1
ATOM 687 O O . GLY A 1 82 ? -14.526 0.387 18.929 1.00 69.38 82 GLY A O 1
ATOM 688 N N . ASP A 1 83 ? -16.328 -0.407 19.986 1.00 65.19 83 ASP A N 1
ATOM 689 C CA . ASP A 1 83 ? -17.062 0.854 19.970 1.00 65.19 83 ASP A CA 1
ATOM 690 C C . ASP A 1 83 ? -16.553 1.790 21.089 1.00 65.19 83 ASP A C 1
ATOM 692 O O . ASP A 1 83 ? -17.151 1.987 22.147 1.00 65.19 83 ASP A O 1
ATOM 696 N N . ARG A 1 84 ? -15.389 2.412 20.865 1.00 60.56 84 ARG A N 1
ATOM 697 C CA . ARG A 1 84 ? -14.889 3.495 21.737 1.00 60.56 84 ARG A CA 1
ATOM 698 C C . ARG A 1 84 ? -15.883 4.659 21.838 1.00 60.56 84 ARG A C 1
ATOM 700 O O . ARG A 1 84 ? -15.869 5.380 22.843 1.00 60.56 84 ARG A O 1
ATOM 707 N N . ASN A 1 85 ? -16.797 4.786 20.872 1.00 63.38 85 ASN A N 1
ATOM 708 C CA . ASN A 1 85 ? -17.901 5.733 20.924 1.00 63.38 85 ASN A CA 1
ATOM 709 C C . ASN A 1 85 ? -19.035 5.291 21.862 1.00 63.38 85 ASN A C 1
ATOM 711 O O . ASN A 1 85 ? -19.726 6.181 22.357 1.00 63.38 85 ASN A O 1
ATOM 715 N N . THR A 1 86 ? -19.189 4.011 22.242 1.00 68.38 86 THR A N 1
ATOM 716 C CA . THR A 1 86 ? -20.205 3.603 23.235 1.00 68.38 86 THR A CA 1
ATOM 717 C C . THR A 1 86 ? -19.949 4.287 24.567 1.00 68.38 86 THR A C 1
ATOM 719 O O . THR A 1 86 ? -20.882 4.736 25.223 1.00 68.38 86 THR A O 1
ATOM 722 N N . SER A 1 87 ? -18.686 4.407 24.985 1.00 72.31 87 SER A N 1
ATOM 723 C CA . SER A 1 87 ? -18.337 5.024 26.271 1.00 72.31 87 SER A CA 1
ATOM 724 C C . SER A 1 87 ? -18.763 6.499 26.327 1.00 72.31 87 SER A C 1
ATOM 726 O O . SER A 1 87 ? -19.396 6.944 27.292 1.00 72.31 87 SER A O 1
ATOM 728 N N . PHE A 1 88 ? -18.495 7.238 25.249 1.00 77.12 88 PHE A N 1
ATOM 729 C CA . PHE A 1 88 ? -18.906 8.624 25.067 1.00 77.12 88 PHE A CA 1
ATOM 730 C C . PHE A 1 88 ? -20.429 8.750 24.922 1.00 77.12 88 PHE A C 1
ATOM 732 O O . PHE A 1 88 ? -21.048 9.618 25.548 1.00 77.12 88 PHE A O 1
ATOM 739 N N . HIS A 1 89 ? -21.053 7.856 24.156 1.00 79.94 89 HIS A N 1
ATOM 740 C CA . HIS A 1 89 ? -22.490 7.845 23.915 1.00 79.94 89 HIS A CA 1
ATOM 741 C C . HIS A 1 89 ? -23.271 7.539 25.203 1.00 79.94 89 HIS A C 1
ATOM 743 O O . HIS A 1 89 ? -24.157 8.301 25.591 1.00 79.94 89 HIS A O 1
ATOM 749 N N . LEU A 1 90 ? -22.866 6.514 25.960 1.00 83.38 90 LEU A N 1
ATOM 750 C CA . LEU A 1 90 ? -23.426 6.169 27.271 1.00 83.38 90 LEU A CA 1
ATOM 751 C C . LEU A 1 90 ? -23.213 7.286 28.294 1.00 83.38 90 LEU A C 1
ATOM 753 O O . LEU A 1 90 ? -24.118 7.583 29.077 1.00 83.38 90 LEU A O 1
ATOM 757 N N . ARG A 1 91 ? -22.044 7.941 28.296 1.00 84.00 91 ARG A N 1
ATOM 758 C CA . ARG A 1 91 ? -21.791 9.111 29.151 1.00 84.00 91 ARG A CA 1
ATOM 759 C C . ARG A 1 91 ? -22.742 10.260 28.804 1.00 84.00 91 ARG A C 1
ATOM 761 O O . ARG A 1 91 ? -23.299 10.876 29.712 1.00 84.00 91 ARG A O 1
ATOM 768 N N . THR A 1 92 ? -22.981 10.501 27.518 1.00 86.00 92 THR A N 1
ATOM 769 C CA . THR A 1 92 ? -23.923 11.520 27.034 1.00 86.00 92 THR A CA 1
ATOM 770 C C . THR A 1 92 ? -25.367 11.194 27.424 1.00 86.00 92 THR A C 1
ATOM 772 O O . THR A 1 92 ? -26.053 12.061 27.963 1.00 86.00 92 THR A O 1
ATOM 775 N N . ILE A 1 93 ? -25.817 9.945 27.252 1.00 89.62 93 ILE A N 1
ATOM 776 C CA . ILE A 1 93 ? -27.157 9.487 27.666 1.00 8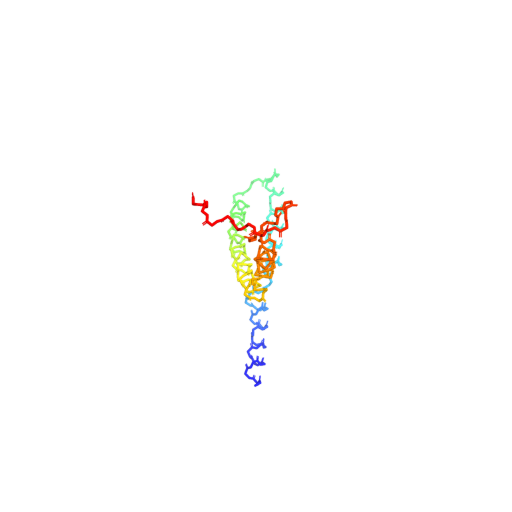9.62 93 ILE A CA 1
ATOM 777 C C . ILE A 1 93 ? -27.344 9.642 29.180 1.00 89.62 93 ILE A C 1
ATOM 779 O O . ILE A 1 93 ? -28.341 10.209 29.628 1.00 89.62 93 ILE A O 1
ATOM 783 N N . ARG A 1 94 ? -26.367 9.204 29.986 1.00 90.44 94 ARG A N 1
ATOM 784 C CA . ARG A 1 94 ? -26.408 9.351 31.452 1.00 90.44 94 ARG A CA 1
ATOM 785 C C . ARG A 1 94 ? -26.480 10.818 31.874 1.00 90.44 94 ARG A C 1
ATOM 787 O O . ARG A 1 94 ? -27.258 11.145 32.767 1.00 90.44 94 ARG A O 1
ATOM 794 N N . ARG A 1 95 ? -25.707 11.703 31.232 1.00 90.00 95 ARG A N 1
ATOM 795 C CA . ARG A 1 95 ? -25.757 13.150 31.492 1.00 90.00 95 ARG A CA 1
ATOM 796 C C . ARG A 1 95 ? -27.123 13.729 31.135 1.00 90.00 95 ARG A C 1
ATOM 798 O O . ARG A 1 95 ? -27.696 14.416 31.966 1.00 90.00 95 ARG A O 1
ATOM 805 N N . ARG A 1 96 ? -27.674 13.403 29.960 1.00 89.81 96 ARG A N 1
ATOM 806 C CA . ARG A 1 96 ? -29.021 13.840 29.549 1.00 89.81 96 ARG A CA 1
ATOM 807 C C . ARG A 1 96 ? -30.094 13.394 30.537 1.00 89.81 96 ARG A C 1
ATOM 809 O O . ARG A 1 96 ? -30.929 14.206 30.906 1.00 89.81 96 ARG A O 1
ATOM 816 N N . LYS A 1 97 ? -30.033 12.146 31.017 1.00 88.62 97 LYS A N 1
ATOM 817 C CA . LYS A 1 97 ? -30.962 11.640 32.037 1.00 88.62 97 LYS A CA 1
ATOM 818 C C . LYS A 1 97 ? -30.848 12.415 33.354 1.00 88.62 97 LYS A C 1
ATOM 820 O O . LYS A 1 97 ? -31.866 12.755 33.933 1.00 88.62 97 LYS A O 1
ATOM 825 N N . ARG A 1 98 ? -29.626 12.717 33.814 1.00 86.31 98 ARG A N 1
ATOM 826 C CA . ARG A 1 98 ? -29.395 13.489 35.052 1.00 86.31 98 ARG A CA 1
ATOM 827 C C . ARG A 1 98 ? -29.778 14.962 34.934 1.00 86.31 98 ARG A C 1
ATOM 829 O O . ARG A 1 98 ? -30.221 15.546 35.908 1.00 86.31 98 ARG A O 1
ATOM 836 N N . SER A 1 99 ? -29.567 15.564 33.768 1.00 85.88 99 SER A N 1
ATOM 837 C CA . SER A 1 99 ? -29.872 16.976 33.510 1.00 85.88 99 SER A CA 1
ATOM 838 C C . SER A 1 99 ? -31.309 17.200 33.034 1.00 85.88 99 SER A C 1
ATOM 840 O O . SER A 1 99 ? -31.653 18.319 32.660 1.00 85.88 99 SER A O 1
ATOM 842 N N . ARG A 1 100 ? -32.144 16.156 33.009 1.00 83.81 100 ARG A N 1
ATOM 843 C CA . ARG A 1 100 ? -33.558 16.279 32.671 1.00 83.81 100 ARG A CA 1
ATOM 844 C C . ARG A 1 100 ? -34.280 16.952 33.834 1.00 83.81 100 ARG A C 1
ATOM 846 O O . ARG A 1 100 ? -34.333 16.406 34.929 1.00 83.81 100 ARG A O 1
ATOM 853 N N . ILE A 1 101 ? -34.827 18.135 33.580 1.00 82.44 101 ILE A N 1
ATOM 854 C CA . ILE A 1 101 ? -35.670 18.848 34.538 1.00 82.44 101 ILE A CA 1
ATOM 855 C C . ILE A 1 101 ? -37.079 18.268 34.416 1.00 82.44 101 ILE A C 1
ATOM 857 O O . ILE A 1 101 ? -37.732 18.445 33.389 1.00 82.44 101 ILE A O 1
ATOM 861 N N . GLU A 1 102 ? -37.517 17.529 35.433 1.00 79.12 102 GLU A N 1
ATOM 862 C CA . GLU A 1 102 ? -38.845 16.897 35.455 1.00 79.12 102 GLU A CA 1
ATOM 863 C C . GLU A 1 102 ? -39.902 17.797 36.108 1.00 79.12 102 GLU A C 1
ATOM 865 O O . GLU A 1 102 ? -41.071 17.759 35.728 1.00 79.12 102 GLU A O 1
ATOM 870 N N . MET A 1 103 ? -39.488 18.645 37.054 1.00 79.50 103 MET A N 1
ATOM 871 C CA . MET A 1 103 ? -40.360 19.558 37.792 1.00 79.50 103 MET A CA 1
ATOM 872 C C . MET A 1 103 ? -39.622 20.866 38.083 1.00 79.50 103 MET A C 1
ATOM 874 O O . MET A 1 103 ? -38.403 20.870 38.266 1.00 79.50 103 MET A O 1
ATOM 878 N N . LEU A 1 104 ? -40.360 21.970 38.129 1.00 80.75 104 LEU A N 1
ATOM 879 C CA . LEU A 1 104 ? -39.865 23.283 38.534 1.00 80.75 104 LEU A CA 1
ATOM 880 C C . LEU A 1 104 ? -40.587 23.699 39.812 1.00 80.75 104 LEU A C 1
ATOM 882 O O . LEU A 1 104 ? -41.800 23.534 39.905 1.00 80.75 104 LEU A O 1
ATOM 886 N N . GLN A 1 105 ? -39.858 24.227 40.789 1.00 84.12 105 GLN A N 1
ATOM 887 C CA . GLN A 1 105 ? -40.464 24.788 41.993 1.00 84.12 105 GLN A CA 1
ATOM 888 C C . GLN A 1 105 ? -40.854 26.246 41.725 1.00 84.12 105 GLN A C 1
ATOM 890 O O . GLN A 1 105 ? -40.052 26.993 41.163 1.00 84.12 105 GLN A O 1
ATOM 895 N N . ASN A 1 106 ? -42.084 26.630 42.069 1.00 79.81 106 ASN A N 1
ATOM 896 C CA . ASN A 1 106 ? -42.549 28.014 41.964 1.00 79.81 106 ASN A CA 1
ATOM 897 C C . ASN A 1 106 ? -42.122 28.843 43.192 1.00 79.81 106 ASN A C 1
ATOM 899 O O . ASN A 1 106 ? -41.650 28.302 44.193 1.00 79.81 106 ASN A O 1
ATOM 903 N N . ASP A 1 107 ? -42.330 30.158 43.133 1.00 85.81 107 ASP A N 1
ATOM 904 C CA . ASP A 1 107 ? -41.928 31.103 44.189 1.00 85.81 107 ASP A CA 1
ATOM 905 C C . ASP A 1 107 ? -42.694 30.915 45.515 1.00 85.81 107 ASP A C 1
ATOM 907 O O . ASP A 1 107 ? -42.339 31.499 46.537 1.00 85.81 107 ASP A O 1
ATOM 911 N N . VAL A 1 108 ? -43.739 30.082 45.507 1.00 84.44 108 VAL A N 1
ATOM 912 C CA . VAL A 1 108 ? -44.566 29.718 46.669 1.00 84.44 108 VAL A CA 1
ATOM 913 C C . VAL A 1 108 ? -44.120 28.369 47.268 1.00 84.44 108 VAL A C 1
ATOM 915 O O . VAL A 1 108 ? -44.644 27.922 48.284 1.00 84.44 108 VAL A O 1
ATOM 918 N N . GLY A 1 109 ? -43.103 27.727 46.685 1.00 81.06 109 GLY A N 1
ATOM 919 C CA . GLY A 1 109 ? -42.525 26.473 47.168 1.00 81.06 109 GLY A CA 1
ATOM 920 C C . GLY A 1 109 ? -43.201 25.204 46.637 1.00 81.06 109 GLY A C 1
ATOM 921 O O . GLY A 1 109 ? -42.799 24.104 47.023 1.00 81.06 109 GLY A O 1
ATOM 922 N N . GLU A 1 110 ? -44.173 25.316 45.734 1.00 85.44 110 GLU A N 1
ATOM 923 C CA . GLU A 1 110 ? -44.879 24.177 45.143 1.00 85.44 110 GLU A CA 1
ATOM 924 C C . GLU A 1 110 ? -44.154 23.644 43.901 1.00 85.44 110 GLU A C 1
ATOM 926 O O . GLU A 1 110 ? -43.642 24.398 43.069 1.00 85.44 110 GLU A O 1
ATOM 931 N N . TRP A 1 111 ? -44.134 22.320 43.747 1.00 80.81 111 TRP A N 1
ATOM 932 C CA . TRP A 1 111 ? -43.514 21.653 42.604 1.00 80.81 111 TRP A CA 1
ATOM 933 C C . TRP A 1 111 ? -44.495 21.523 41.438 1.00 80.81 111 TRP A C 1
ATOM 935 O O . TRP A 1 111 ? -45.474 20.783 41.509 1.00 80.81 111 TRP A O 1
ATOM 945 N N . VAL A 1 112 ? -44.191 22.189 40.328 1.00 80.25 112 VAL A N 1
ATOM 946 C CA . VAL A 1 112 ? -44.972 22.156 39.092 1.00 80.25 112 VAL A CA 1
ATOM 947 C C . VAL A 1 112 ? -44.269 21.247 38.085 1.00 80.25 112 VAL A C 1
ATOM 949 O O . VAL A 1 112 ? -43.185 21.555 37.585 1.00 80.25 112 VAL A O 1
ATOM 952 N N . SER A 1 113 ? -44.883 20.110 37.761 1.00 74.81 113 SER A N 1
ATOM 953 C CA . SER A 1 113 ? -44.536 19.371 36.540 1.00 74.81 113 SER A CA 1
ATOM 954 C C . SER A 1 113 ? -45.338 19.970 35.385 1.00 74.81 113 SER A C 1
ATOM 956 O O . SER A 1 113 ? -46.494 20.329 35.588 1.00 74.81 113 SER A O 1
ATOM 958 N N . LYS A 1 114 ? -44.766 20.119 34.185 1.00 66.50 114 LYS A N 1
ATOM 959 C CA . LYS A 1 114 ? -45.568 20.391 32.978 1.00 66.50 114 LYS A CA 1
ATOM 960 C C . LYS A 1 114 ? -45.966 19.040 32.373 1.00 66.50 114 LYS A C 1
ATOM 962 O O . LYS A 1 114 ? -45.106 18.437 31.734 1.00 66.50 114 LYS A O 1
ATOM 967 N N . PRO A 1 115 ? -47.213 18.549 32.519 1.00 59.94 115 PRO A N 1
ATOM 968 C CA . PRO A 1 115 ? -47.573 17.232 32.005 1.00 59.94 115 PRO A CA 1
ATOM 969 C C . PRO A 1 115 ? -48.002 17.252 30.531 1.00 59.94 115 PRO A C 1
ATOM 971 O O . PRO A 1 115 ? -48.170 16.183 29.969 1.00 59.94 115 PRO A O 1
ATOM 974 N N . ASN A 1 116 ? -48.168 18.417 29.887 1.00 54.59 116 ASN A N 1
ATOM 975 C CA . ASN A 1 116 ? -48.763 18.509 28.545 1.00 54.59 116 ASN A CA 1
ATOM 976 C C . ASN A 1 116 ? -48.052 19.527 27.638 1.00 54.59 116 ASN A C 1
ATOM 978 O O . ASN A 1 116 ? -48.563 20.615 27.388 1.00 54.59 116 ASN A O 1
ATOM 982 N N . LEU A 1 117 ? -46.881 19.166 27.125 1.00 49.03 117 LEU A N 1
ATOM 983 C CA . LEU A 1 117 ? -46.378 19.722 25.866 1.00 49.03 117 LEU A CA 1
ATOM 984 C C . LEU A 1 117 ? -46.072 18.535 24.949 1.00 49.03 117 LEU A C 1
ATOM 986 O O . LEU A 1 117 ? -44.956 18.014 24.951 1.00 49.03 117 LEU A O 1
ATOM 990 N N . LEU A 1 118 ? -47.120 18.072 24.261 1.00 37.94 118 LEU A N 1
ATOM 991 C CA . LEU A 1 118 ? -47.001 17.435 22.951 1.00 37.94 118 LEU A CA 1
ATOM 992 C C . LEU A 1 118 ? -46.964 18.547 21.902 1.00 37.94 118 LEU A C 1
ATOM 994 O O . LEU A 1 118 ? -47.785 19.482 22.041 1.00 37.94 118 LEU A O 1
#

Foldseek 3Di:
DVVVVVVVVVVVVCQVPPVDDLVVQLVVLVVVLVVLVVVCVVDDDPVSVVVNVVSVVSNVVSVVVVVVVVVVVVVVCPVVVDPPVVVVVVVVVVVCVVPDDQWDADPVRDTDGPPDDD

Secondary structure (DSSP, 8-state):
-HHHHHHHHHHHHHIIIII--HHHHHHHHHHHHHHHHHHHHH---HHHHHHHHHHHHHHHHHHHHHHHHHHHHHHHHHHHH--HHHHHHHHHHHHHHHT----EE-TTS-EE------

Sequence (118 aa):
MDSIQAFTEKIQVWNTEVFGNIFHQKKRLLSRLAGLLKILEFRGSHRLLALEAELKRDLDIVLHREESLWHHKSQSDWIQLGDRNTSFHLRTIRRRKRSRIEMLQNDVGEWVSKPNLL

Radius of gyration: 31.13 Å; chains: 1; bounding box: 65×59×75 Å